Protein AF-A0A1B7K722-F1 (afdb_monomer_lite)

Organism: NCBI:txid1354264

Sequence (156 aa):
MSQQLEMPAEALCFDYHLAEPQGDWNVTAAQQRDVARLQHLSRRLRLQVVAITPDACALRAFMPQLAEADTVLLWRDDAQWLWASRERWGSCALHEVAMLGERLGITSPRLVCCTAEETPYPYFDPWSAITQKQPPLPVCGDAFAVAIGLAMGTVM

Structure (mmCIF, N/CA/C/O backbone):
data_AF-A0A1B7K722-F1
#
_entry.id   AF-A0A1B7K722-F1
#
loop_
_atom_site.group_PDB
_atom_site.id
_atom_site.type_symbol
_atom_site.label_atom_id
_atom_site.label_alt_id
_atom_site.label_comp_id
_atom_site.label_asym_id
_atom_site.label_entity_id
_atom_site.label_seq_id
_atom_site.pdbx_PDB_ins_code
_atom_site.Cartn_x
_atom_site.Cartn_y
_atom_site.Cartn_z
_atom_site.occupancy
_atom_site.B_iso_or_equiv
_atom_site.auth_seq_id
_atom_site.auth_comp_id
_atom_site.auth_asym_id
_atom_site.auth_atom_id
_atom_site.pdbx_PDB_model_num
ATOM 1 N N . MET A 1 1 ? -1.144 22.521 6.351 1.00 34.81 1 MET A N 1
ATOM 2 C CA . MET A 1 1 ? -2.578 22.827 6.156 1.00 34.81 1 MET A CA 1
ATOM 3 C C . MET A 1 1 ? -3.375 21.742 6.858 1.00 34.81 1 MET A C 1
ATOM 5 O O . MET A 1 1 ? -3.122 20.578 6.584 1.00 34.81 1 MET A O 1
ATOM 9 N N . SER A 1 2 ? -4.252 22.090 7.799 1.00 35.94 2 SER A N 1
ATOM 10 C CA . SER A 1 2 ? -5.119 21.123 8.481 1.00 35.94 2 SER A CA 1
ATOM 11 C C . SER A 1 2 ? -6.228 20.687 7.525 1.00 35.94 2 SER A C 1
ATOM 13 O O . SER A 1 2 ? -7.103 21.492 7.210 1.00 35.94 2 SER A O 1
ATOM 15 N N . GLN A 1 3 ? -6.202 19.440 7.050 1.00 52.50 3 GLN A N 1
ATOM 16 C CA . GLN A 1 3 ? -7.411 18.846 6.484 1.00 52.50 3 GLN A CA 1
ATOM 17 C C . GLN A 1 3 ? -8.401 18.685 7.637 1.00 52.50 3 GLN A C 1
ATOM 19 O O . GLN A 1 3 ? -8.170 17.897 8.553 1.00 52.50 3 GLN A O 1
ATOM 24 N N . GLN A 1 4 ? -9.462 19.491 7.640 1.00 56.91 4 GLN A N 1
ATOM 25 C CA . GLN A 1 4 ? -10.589 19.256 8.530 1.00 56.91 4 GLN A CA 1
ATOM 26 C C . GLN A 1 4 ? -11.249 17.963 8.069 1.00 56.91 4 GLN A C 1
ATOM 28 O O . GLN A 1 4 ? -11.857 17.910 7.004 1.00 56.91 4 GLN A O 1
ATOM 33 N N . LEU A 1 5 ? -11.073 16.906 8.855 1.00 67.81 5 LEU A N 1
ATOM 34 C CA . LEU A 1 5 ? -11.835 15.686 8.666 1.00 67.81 5 LEU A CA 1
ATOM 35 C C . LEU A 1 5 ? -13.305 16.044 8.913 1.00 67.81 5 LEU A C 1
ATOM 37 O O . LEU A 1 5 ? -13.633 16.626 9.946 1.00 67.81 5 LEU A O 1
ATOM 41 N N . GLU A 1 6 ? -14.186 15.718 7.967 1.00 77.94 6 GLU A N 1
ATOM 42 C CA . GLU A 1 6 ? -15.639 15.941 8.065 1.00 77.94 6 GLU A CA 1
ATOM 43 C C . GLU A 1 6 ? -16.297 14.964 9.063 1.00 77.94 6 GLU A C 1
ATOM 45 O O . GLU A 1 6 ? -17.327 14.348 8.794 1.00 77.94 6 GLU A O 1
ATOM 50 N N . MET A 1 7 ? -15.667 14.747 10.217 1.00 81.38 7 MET A N 1
ATOM 51 C CA . MET A 1 7 ? -16.139 13.844 11.255 1.00 81.38 7 MET A CA 1
ATOM 52 C C . MET A 1 7 ? -15.668 14.289 12.642 1.00 81.38 7 MET A 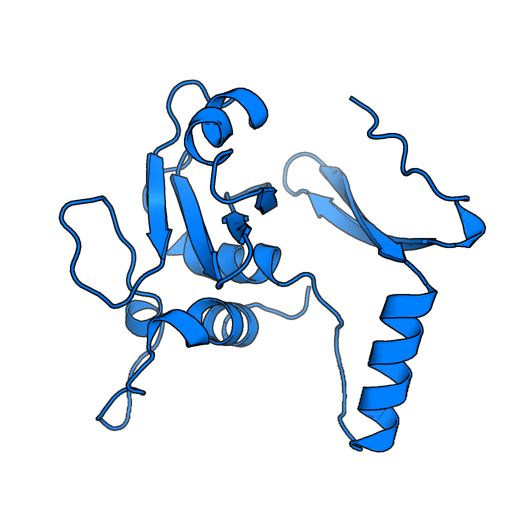C 1
ATOM 54 O O . MET A 1 7 ? -14.598 14.889 12.770 1.00 81.38 7 MET A O 1
ATOM 58 N N . PRO A 1 8 ? -16.454 13.985 13.689 1.00 85.69 8 PRO A N 1
ATOM 59 C CA . PRO A 1 8 ? -16.058 14.256 15.064 1.00 85.69 8 PRO A CA 1
ATOM 60 C C . PRO A 1 8 ? -14.801 13.461 15.439 1.00 85.69 8 PRO A C 1
ATOM 62 O O . PRO A 1 8 ? -14.622 12.322 14.998 1.00 85.69 8 PRO A O 1
ATOM 65 N N . ALA A 1 9 ? -13.939 14.047 16.274 1.00 85.88 9 ALA A N 1
ATOM 66 C CA . ALA A 1 9 ? -12.685 13.421 16.696 1.00 85.88 9 ALA A CA 1
ATOM 67 C C . ALA A 1 9 ? -12.919 12.089 17.429 1.00 85.88 9 ALA A C 1
ATOM 69 O O . ALA A 1 9 ? -12.113 11.171 17.327 1.00 85.88 9 ALA A O 1
ATOM 70 N N . GLU A 1 10 ? -14.060 11.950 18.106 1.00 89.50 10 GLU A N 1
ATOM 71 C CA . GLU A 1 10 ? -14.470 10.739 18.819 1.00 89.50 10 GLU A CA 1
ATOM 72 C C . GLU A 1 10 ? -14.790 9.567 17.874 1.00 89.50 10 GLU A C 1
ATOM 74 O O . GLU A 1 10 ? -14.794 8.415 18.302 1.00 89.50 10 GLU A O 1
ATOM 79 N N . ALA A 1 11 ? -15.050 9.839 16.589 1.00 92.81 11 ALA A N 1
ATOM 80 C CA . ALA A 1 11 ? -15.262 8.809 15.571 1.00 92.81 11 ALA A CA 1
ATOM 81 C C . ALA A 1 11 ? -13.951 8.304 14.942 1.00 92.81 11 ALA A C 1
ATOM 83 O O . ALA A 1 11 ? -13.986 7.408 14.091 1.00 92.81 11 ALA A O 1
ATOM 84 N N . LEU A 1 12 ? -12.807 8.861 15.348 1.00 93.06 12 LEU A N 1
ATOM 85 C CA . LEU A 1 12 ? -11.487 8.518 14.839 1.00 93.06 12 LEU A CA 1
ATOM 86 C C . LEU A 1 12 ? -10.697 7.690 15.852 1.00 93.06 12 LEU A C 1
ATOM 88 O O . LEU A 1 12 ? -10.782 7.878 17.063 1.00 93.06 12 LEU A O 1
ATOM 92 N N . CYS A 1 13 ? -9.876 6.787 15.334 1.00 93.69 13 CYS A N 1
ATOM 93 C CA . CYS A 1 13 ? -8.730 6.249 16.048 1.00 93.69 13 CYS A CA 1
ATOM 94 C C . CYS A 1 13 ? -7.450 6.812 15.431 1.00 93.69 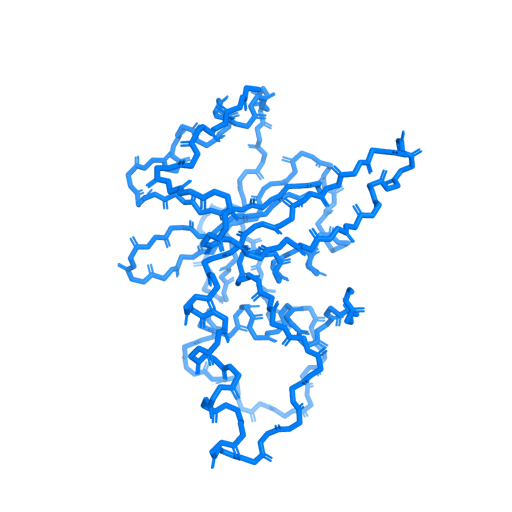13 CYS A C 1
ATOM 96 O O . CYS A 1 13 ? -7.379 7.005 14.214 1.00 93.69 13 CYS A O 1
ATOM 98 N N . PHE A 1 14 ? -6.454 7.047 16.279 1.00 92.69 14 PHE A N 1
ATOM 99 C CA . PHE A 1 14 ? -5.173 7.622 15.896 1.00 92.69 14 PHE A CA 1
ATOM 100 C C . PHE A 1 14 ? -4.052 6.648 16.225 1.00 92.69 14 PHE A C 1
ATOM 102 O O . PHE A 1 14 ? -4.068 6.012 17.279 1.00 92.69 14 PHE A O 1
ATOM 109 N N . ASP A 1 15 ? -3.091 6.572 15.321 1.00 92.81 15 ASP A N 1
ATOM 110 C CA . ASP A 1 15 ? -1.817 5.905 15.515 1.00 92.81 15 ASP A CA 1
ATOM 111 C C . ASP A 1 15 ? -0.684 6.892 15.220 1.00 92.81 15 ASP A C 1
ATOM 113 O O . ASP A 1 15 ? -0.837 7.798 14.391 1.00 92.81 15 ASP A O 1
ATOM 117 N N . TYR A 1 16 ? 0.432 6.746 15.927 1.00 91.19 16 TYR A N 1
ATOM 118 C CA . TYR A 1 16 ? 1.518 7.721 15.947 1.00 91.19 16 TYR A CA 1
ATOM 119 C C . TYR A 1 16 ? 2.843 7.024 15.681 1.00 91.19 16 TYR A C 1
ATOM 121 O O . TYR A 1 16 ? 3.205 6.085 16.384 1.00 91.19 16 TYR A O 1
ATOM 129 N N . HIS A 1 17 ? 3.607 7.543 14.724 1.00 85.81 17 HIS A N 1
ATOM 130 C CA . HIS A 1 17 ? 4.990 7.127 14.526 1.00 85.81 17 HIS A CA 1
ATOM 131 C C . HIS A 1 17 ? 5.912 8.336 14.446 1.00 85.81 17 HIS A C 1
ATOM 133 O O . HIS A 1 17 ? 5.535 9.404 13.958 1.00 85.81 17 HIS A O 1
ATOM 139 N N . LEU A 1 18 ? 7.129 8.158 14.948 1.00 84.56 18 LEU A N 1
ATOM 140 C CA . LEU A 1 18 ? 8.146 9.195 14.938 1.00 84.56 18 LEU A CA 1
ATOM 141 C C . LEU A 1 18 ? 8.764 9.296 13.536 1.00 84.56 18 LEU A C 1
ATOM 143 O O . LEU A 1 18 ? 9.207 8.296 12.967 1.00 84.56 18 LEU A O 1
ATOM 147 N N . ALA A 1 19 ? 8.777 10.504 12.980 1.00 80.12 19 ALA A N 1
ATOM 148 C CA . ALA A 1 19 ? 9.454 10.841 11.738 1.00 80.12 19 ALA A CA 1
ATOM 149 C C . ALA A 1 19 ? 10.920 11.181 12.043 1.00 80.12 19 ALA A C 1
ATOM 151 O O . ALA A 1 19 ? 11.290 12.323 12.332 1.00 80.12 19 ALA A O 1
ATOM 152 N N . GLU A 1 20 ? 11.766 10.158 12.018 1.00 75.12 20 GLU A N 1
ATOM 153 C CA . GLU A 1 20 ? 13.212 10.325 12.152 1.00 75.12 20 GLU A CA 1
ATOM 154 C C . GLU A 1 20 ? 13.828 10.808 10.827 1.00 75.12 20 GLU A C 1
ATOM 156 O O . GLU A 1 20 ? 13.412 10.348 9.762 1.00 75.12 20 GLU A O 1
ATOM 161 N N . PRO A 1 21 ? 14.838 11.703 10.845 1.00 68.50 21 PRO A N 1
ATOM 162 C CA . PRO A 1 21 ? 15.562 12.227 12.011 1.00 68.50 21 PRO A CA 1
ATOM 163 C C . PRO A 1 21 ? 15.025 13.567 12.550 1.00 68.50 21 PRO A C 1
ATOM 165 O O . PRO A 1 21 ? 15.644 14.178 13.417 1.00 68.50 21 PRO A O 1
ATOM 168 N N . GLN A 1 22 ? 13.939 14.095 11.978 1.00 74.12 22 GLN A N 1
ATOM 169 C CA . GLN A 1 22 ? 13.459 15.452 12.274 1.00 74.12 22 GLN A CA 1
ATOM 170 C C . GLN A 1 22 ? 12.769 15.554 13.644 1.00 74.12 22 GLN A C 1
ATOM 172 O O . GLN A 1 22 ? 12.668 16.650 14.190 1.00 74.12 22 GLN A O 1
ATOM 177 N N . GLY A 1 23 ? 12.356 14.421 14.223 1.00 78.06 23 GLY A N 1
ATOM 178 C CA . GLY A 1 23 ? 11.692 14.365 15.527 1.00 78.06 23 GLY A CA 1
ATOM 179 C C . GLY A 1 23 ? 10.222 14.792 15.478 1.00 78.06 23 GLY A C 1
ATOM 180 O O . GLY A 1 23 ? 9.618 15.030 16.524 1.00 78.06 23 GLY A O 1
ATOM 181 N N . ASP A 1 24 ? 9.650 14.886 14.276 1.00 85.69 24 ASP A N 1
ATOM 182 C CA . ASP A 1 24 ? 8.240 15.202 14.062 1.00 85.69 24 ASP A CA 1
ATOM 183 C C . ASP A 1 24 ? 7.358 13.962 14.264 1.00 85.69 24 ASP A C 1
ATOM 185 O O . ASP A 1 24 ? 7.804 12.823 14.130 1.00 85.69 24 ASP A O 1
ATOM 189 N N . TRP A 1 25 ? 6.076 14.164 14.575 1.00 85.81 25 TRP A N 1
ATOM 190 C CA . TRP A 1 25 ? 5.108 13.072 14.692 1.00 85.81 25 TRP A CA 1
ATOM 191 C C . TRP A 1 25 ? 4.274 12.947 13.426 1.00 85.81 25 TRP A C 1
ATOM 193 O O . TRP A 1 25 ? 3.535 13.863 13.061 1.00 85.81 25 TRP A O 1
ATOM 203 N N . ASN A 1 26 ? 4.319 11.768 12.815 1.00 87.62 26 ASN A N 1
ATOM 204 C CA . ASN A 1 26 ? 3.363 11.388 11.794 1.00 87.62 26 ASN A CA 1
ATOM 205 C C . ASN A 1 26 ? 2.155 10.728 12.456 1.00 87.62 26 ASN A C 1
ATOM 207 O O . ASN A 1 26 ? 2.288 9.796 13.253 1.00 87.62 26 ASN A O 1
ATOM 211 N N . VAL A 1 27 ? 0.969 11.207 12.091 1.00 90.50 27 VAL A N 1
ATOM 212 C CA . VAL A 1 27 ? -0.299 10.731 12.642 1.00 90.50 27 VAL A CA 1
ATOM 213 C C . VAL A 1 27 ? -1.095 10.050 11.542 1.00 90.50 27 VAL A C 1
ATOM 215 O O . VAL A 1 27 ? -1.413 10.669 10.527 1.00 90.50 27 VAL A O 1
ATOM 218 N N . THR A 1 28 ? -1.458 8.792 11.767 1.00 91.12 28 THR A N 1
ATOM 219 C CA . THR A 1 28 ? -2.428 8.077 10.938 1.00 91.12 28 THR A CA 1
ATOM 220 C C . THR A 1 28 ? -3.770 8.115 11.650 1.00 91.12 28 THR A C 1
ATOM 222 O O . THR A 1 28 ? -3.881 7.674 12.790 1.00 91.12 28 THR A O 1
ATOM 225 N N . ALA A 1 29 ? -4.800 8.634 10.985 1.00 92.19 29 ALA A N 1
ATOM 226 C CA . ALA A 1 29 ? -6.163 8.639 11.500 1.00 92.19 29 ALA A CA 1
ATOM 227 C C . ALA A 1 29 ? -7.049 7.734 10.640 1.00 92.19 29 ALA A C 1
ATOM 229 O O . ALA A 1 29 ? -6.982 7.776 9.412 1.00 92.19 29 ALA A O 1
ATOM 230 N N . ALA A 1 30 ? -7.899 6.936 11.279 1.00 93.31 30 ALA A N 1
ATOM 231 C CA . ALA A 1 30 ? -8.878 6.093 10.602 1.00 93.31 30 ALA A CA 1
ATOM 232 C C . ALA A 1 30 ? -10.226 6.150 11.321 1.00 93.31 30 ALA A C 1
ATOM 234 O O . ALA A 1 30 ? -10.297 6.430 12.518 1.00 93.31 30 ALA A O 1
ATOM 235 N N . GLN A 1 31 ? -11.311 5.861 10.602 1.00 93.56 31 GLN A N 1
ATOM 236 C CA . GLN A 1 31 ? -12.631 5.782 11.219 1.00 93.56 31 GLN A CA 1
ATOM 237 C C . GLN A 1 31 ? -12.689 4.569 12.147 1.00 93.56 31 GLN A C 1
ATOM 239 O O . GLN A 1 31 ? -12.436 3.435 11.729 1.00 93.56 31 GLN A O 1
ATOM 244 N N . GLN A 1 32 ? -13.106 4.787 13.394 1.00 94.62 32 GLN A N 1
ATOM 245 C CA . GLN A 1 32 ? -13.190 3.731 14.401 1.00 94.62 32 GLN A CA 1
ATOM 246 C C . GLN A 1 32 ? -14.074 2.566 13.928 1.00 94.62 32 GLN A C 1
ATOM 248 O O . GLN A 1 32 ? -13.754 1.403 14.169 1.00 94.62 32 GLN A O 1
ATOM 253 N N . ARG A 1 33 ? -15.162 2.863 13.201 1.00 95.31 33 ARG A N 1
ATOM 254 C CA . ARG A 1 33 ? -16.072 1.845 12.649 1.00 95.31 33 ARG A CA 1
ATOM 255 C C . ARG A 1 33 ? -15.402 0.922 11.627 1.00 95.31 33 ARG A C 1
ATOM 257 O O . ARG A 1 33 ? -15.694 -0.274 11.620 1.00 95.31 33 ARG A O 1
AT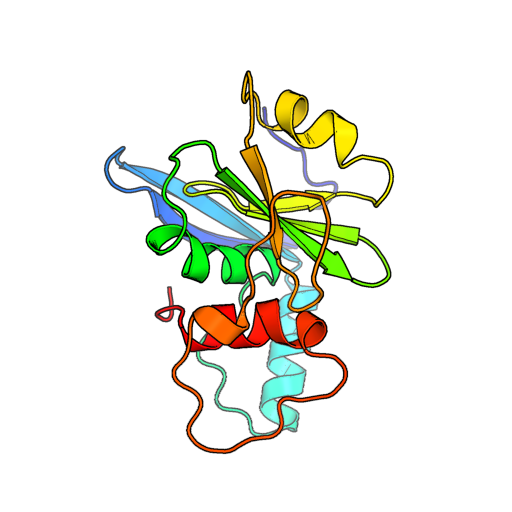OM 264 N N . ASP A 1 34 ? -14.498 1.448 10.804 1.00 94.69 34 ASP A N 1
ATOM 265 C CA . ASP A 1 34 ? -13.832 0.674 9.755 1.00 94.69 34 ASP A CA 1
ATOM 266 C C . ASP A 1 34 ? -12.770 -0.236 10.374 1.00 94.69 34 ASP A C 1
ATOM 268 O O . ASP A 1 34 ? -12.733 -1.438 10.095 1.00 94.69 34 ASP A O 1
ATOM 272 N N . VAL A 1 35 ? -11.998 0.291 11.329 1.00 95.69 35 VAL A N 1
ATOM 273 C CA . VAL A 1 35 ? -11.042 -0.503 12.112 1.00 95.69 35 VAL A CA 1
ATOM 274 C C . VAL A 1 35 ? -11.757 -1.588 12.920 1.00 95.69 35 VAL A C 1
ATOM 276 O O . VAL A 1 35 ? -11.360 -2.754 12.877 1.00 95.69 35 VAL A O 1
ATOM 279 N N . ALA A 1 36 ? -12.862 -1.259 13.597 1.00 96.06 36 ALA A N 1
ATOM 280 C CA . ALA A 1 36 ? -13.656 -2.231 14.348 1.00 96.06 36 ALA A CA 1
ATOM 281 C C . ALA A 1 36 ? -14.221 -3.341 13.445 1.00 96.06 36 ALA A C 1
ATOM 283 O O . ALA A 1 36 ? -14.227 -4.514 13.835 1.00 96.06 36 ALA A O 1
ATOM 284 N N . ARG A 1 37 ? -14.650 -3.003 12.220 1.00 97.50 37 ARG A N 1
ATOM 285 C CA . ARG A 1 37 ? -15.102 -3.981 11.220 1.00 97.50 37 ARG A CA 1
ATOM 286 C C . ARG A 1 37 ? -13.977 -4.935 10.822 1.00 97.50 37 ARG A C 1
ATOM 288 O O . ARG A 1 37 ? -14.201 -6.146 10.821 1.00 97.50 37 ARG A O 1
ATOM 295 N N . LEU A 1 38 ? -12.779 -4.422 10.534 1.00 97.00 38 LEU A N 1
ATOM 296 C CA . LEU A 1 38 ? -11.610 -5.246 10.201 1.00 97.00 38 LEU A CA 1
ATOM 297 C C . LEU A 1 38 ? -11.209 -6.161 11.368 1.00 97.00 38 LEU A C 1
ATOM 299 O O . LEU A 1 38 ? -11.008 -7.358 11.169 1.00 97.00 38 LEU A O 1
ATOM 303 N N . GLN A 1 39 ? -11.198 -5.645 12.600 1.00 96.25 39 GLN A N 1
ATOM 304 C CA . GLN A 1 39 ? -10.945 -6.442 13.807 1.00 96.25 39 GLN A CA 1
ATOM 305 C C . GLN A 1 39 ? -12.023 -7.506 14.064 1.00 96.25 39 GLN A C 1
ATOM 307 O O . GLN A 1 39 ? -11.750 -8.583 14.592 1.00 96.25 39 GLN A O 1
ATOM 312 N N . HIS A 1 40 ? -13.287 -7.221 13.752 1.00 97.19 40 HIS A N 1
ATOM 313 C CA . HIS A 1 40 ? -14.351 -8.214 13.865 1.00 97.19 40 HIS A CA 1
ATOM 314 C C . HIS A 1 40 ? -14.169 -9.338 12.836 1.00 97.19 40 HIS A C 1
ATOM 316 O O . HIS A 1 40 ? -14.269 -10.518 13.185 1.00 97.19 40 HIS A O 1
ATOM 322 N N . LEU A 1 41 ? -13.855 -8.982 11.587 1.00 97.88 41 LEU A N 1
ATOM 323 C CA . LEU A 1 41 ? -13.573 -9.944 10.522 1.00 97.88 41 LEU A CA 1
ATOM 324 C C . LEU A 1 41 ? -12.359 -10.815 10.852 1.00 97.88 41 LEU A C 1
ATOM 326 O O . LEU A 1 41 ? -12.448 -12.033 10.707 1.00 97.88 41 LEU A O 1
ATOM 330 N N . SER A 1 42 ? -11.272 -10.237 11.366 1.00 96.88 42 SER A N 1
ATOM 331 C CA . SER A 1 42 ? -10.074 -11.002 11.724 1.00 96.88 42 SER A CA 1
ATOM 332 C C . SER A 1 42 ? -10.353 -12.066 12.784 1.00 96.88 42 SER A C 1
ATOM 334 O O . SER A 1 42 ? -9.970 -13.222 12.604 1.00 96.88 42 SER A O 1
ATOM 336 N N . ARG A 1 43 ? -11.118 -11.729 13.834 1.00 96.94 43 ARG A N 1
ATOM 337 C CA . ARG A 1 43 ? -11.549 -12.696 14.859 1.00 96.94 43 ARG A CA 1
ATOM 338 C C . ARG A 1 43 ? -12.413 -13.808 14.265 1.00 96.94 43 ARG A C 1
ATOM 340 O O . ARG A 1 43 ? -12.199 -14.977 14.576 1.00 96.94 43 ARG A O 1
ATOM 347 N N . ARG A 1 44 ? -13.366 -13.465 13.389 1.00 98.06 44 ARG A N 1
ATOM 348 C CA . ARG A 1 44 ? -14.233 -14.453 12.720 1.00 98.06 44 ARG A CA 1
ATOM 349 C C . ARG A 1 44 ? -13.452 -15.411 11.826 1.00 98.06 44 ARG A C 1
ATOM 351 O O . ARG A 1 44 ? -13.771 -16.596 11.793 1.00 98.06 44 ARG A O 1
ATOM 358 N N . LEU A 1 45 ? -12.438 -14.899 11.136 1.00 98.00 45 LEU A N 1
ATOM 359 C CA . LEU A 1 45 ? -11.543 -15.673 10.277 1.00 98.00 45 LEU A CA 1
ATOM 360 C C . LEU A 1 45 ? -10.412 -16.365 11.057 1.00 98.00 45 LEU A C 1
ATOM 362 O O . LEU A 1 45 ? -9.608 -17.066 10.453 1.00 98.00 45 LEU A O 1
ATOM 366 N N . ARG A 1 46 ? -10.364 -16.204 12.390 1.00 97.38 46 ARG A N 1
ATOM 367 C CA . ARG A 1 46 ? -9.320 -16.744 13.280 1.00 97.38 46 ARG A CA 1
ATOM 368 C C . ARG A 1 46 ? -7.905 -16.328 12.859 1.00 97.38 46 ARG A C 1
ATOM 370 O O . ARG A 1 46 ? -6.957 -17.093 13.012 1.00 97.38 46 ARG A O 1
ATOM 377 N N . LEU A 1 47 ? -7.773 -15.112 12.334 1.00 96.31 47 LEU A N 1
ATOM 378 C CA . LEU A 1 47 ? -6.495 -14.526 11.953 1.00 96.31 47 LEU A CA 1
ATOM 379 C C . LEU A 1 47 ? -5.837 -13.871 13.167 1.00 96.31 47 LEU A C 1
ATOM 381 O O . LEU A 1 47 ? -6.477 -13.111 13.897 1.00 96.31 47 LEU A O 1
ATOM 385 N N . GLN A 1 48 ? -4.540 -14.112 13.340 1.00 93.81 48 GLN A N 1
ATOM 386 C CA . GLN A 1 48 ? -3.714 -13.343 14.262 1.00 93.81 48 GLN A CA 1
ATOM 387 C C . GLN A 1 48 ? -3.242 -12.070 13.554 1.00 93.81 48 GLN A C 1
ATOM 389 O O . GLN A 1 48 ? -2.213 -12.056 12.886 1.00 93.81 48 GLN A O 1
ATOM 394 N N . VAL A 1 49 ? -4.032 -11.004 13.666 1.00 91.62 49 VAL A N 1
ATOM 395 C CA . VAL A 1 49 ? -3.680 -9.699 13.095 1.00 91.62 49 VAL A CA 1
ATOM 396 C C . VAL A 1 49 ? -2.742 -8.969 14.046 1.00 91.62 49 VAL A C 1
ATOM 398 O O . VAL A 1 49 ? -3.111 -8.703 15.188 1.00 91.62 49 VAL A O 1
ATOM 401 N N . VAL A 1 50 ? -1.541 -8.656 13.560 1.00 90.50 50 VAL A N 1
ATOM 402 C CA . VAL A 1 50 ? -0.516 -7.904 14.304 1.00 90.50 50 VAL A CA 1
ATOM 403 C C . VAL A 1 50 ? -0.599 -6.397 14.063 1.00 90.50 50 VAL A C 1
ATOM 405 O O . VAL A 1 50 ? -0.224 -5.633 14.941 1.00 90.50 50 VAL A O 1
ATOM 408 N N . ALA A 1 51 ? -1.135 -5.976 12.913 1.00 90.94 51 ALA A N 1
ATOM 409 C CA . ALA A 1 51 ? -1.330 -4.576 12.552 1.00 90.94 51 ALA A CA 1
ATOM 410 C C . ALA A 1 51 ? -2.471 -4.417 11.534 1.00 90.94 51 ALA A C 1
ATOM 412 O O . ALA A 1 51 ? -2.784 -5.342 10.781 1.00 90.94 51 ALA A O 1
ATOM 413 N N . ILE A 1 52 ? -3.087 -3.234 11.516 1.00 92.69 52 ILE A N 1
ATOM 414 C CA . ILE A 1 52 ? -3.987 -2.777 10.451 1.00 92.69 52 ILE A CA 1
ATOM 415 C C . ILE A 1 52 ? -3.343 -1.528 9.868 1.00 92.69 52 ILE A C 1
ATOM 417 O O . ILE A 1 52 ? -3.167 -0.539 10.572 1.00 92.69 52 ILE A O 1
ATOM 421 N N . THR A 1 53 ? -3.000 -1.586 8.589 1.00 90.94 53 THR A N 1
ATOM 422 C CA . THR A 1 53 ? -2.115 -0.612 7.958 1.00 90.94 53 THR A CA 1
ATOM 423 C C . THR A 1 53 ? -2.764 -0.091 6.673 1.00 90.94 53 THR A C 1
ATOM 425 O O . THR A 1 53 ? -3.305 -0.905 5.919 1.00 90.94 53 THR A O 1
ATOM 428 N N . PRO A 1 54 ? -2.745 1.230 6.407 1.00 93.00 54 PRO A N 1
ATOM 429 C CA . PRO A 1 54 ? -3.177 1.781 5.125 1.00 93.00 54 PRO A CA 1
ATOM 430 C C . PRO A 1 54 ? -2.388 1.166 3.966 1.00 93.00 54 PRO A C 1
ATOM 432 O O . PRO A 1 54 ? -1.165 1.064 4.014 1.00 93.00 54 PRO A O 1
ATOM 435 N N . ASP A 1 55 ? -3.083 0.774 2.909 1.00 92.94 55 ASP A N 1
ATOM 436 C CA . ASP A 1 55 ? -2.508 0.112 1.736 1.00 92.94 55 ASP A CA 1
ATOM 437 C C . ASP A 1 55 ? -1.384 0.920 1.065 1.00 92.94 55 ASP A C 1
ATOM 439 O O . ASP A 1 55 ? -0.314 0.379 0.787 1.00 92.94 55 ASP A O 1
ATOM 443 N N . ALA A 1 56 ? -1.576 2.225 0.870 1.00 95.06 56 ALA A N 1
ATOM 444 C CA . ALA A 1 56 ? -0.601 3.092 0.214 1.00 95.06 56 ALA A CA 1
ATOM 445 C C . ALA A 1 56 ? 0.753 3.127 0.936 1.00 95.06 56 ALA A C 1
ATOM 447 O O . ALA A 1 56 ? 1.794 3.249 0.288 1.00 95.06 56 ALA A O 1
ATOM 448 N N . CYS A 1 57 ? 0.779 2.989 2.266 1.00 93.12 57 CYS A N 1
ATOM 449 C CA . CYS A 1 57 ? 2.044 3.040 2.989 1.00 93.12 57 CYS A CA 1
ATOM 450 C C . CYS A 1 57 ? 2.891 1.776 2.777 1.00 93.12 57 CYS A C 1
ATOM 452 O O . CYS A 1 57 ? 4.109 1.845 2.937 1.00 93.12 57 CYS A O 1
ATOM 454 N N . ALA A 1 58 ? 2.294 0.655 2.348 1.00 94.75 58 ALA A N 1
ATOM 455 C CA . ALA A 1 58 ? 3.027 -0.563 2.000 1.00 94.75 58 ALA A CA 1
ATOM 456 C C . ALA A 1 58 ? 4.020 -0.332 0.851 1.00 94.75 58 ALA A C 1
ATOM 458 O O . ALA A 1 58 ? 5.099 -0.923 0.830 1.00 94.75 58 ALA A O 1
ATOM 459 N N . LEU A 1 59 ? 3.702 0.588 -0.068 1.00 95.81 59 LEU A N 1
ATOM 460 C CA . LEU A 1 59 ? 4.586 0.963 -1.174 1.00 95.81 59 LEU A CA 1
ATOM 461 C C . LEU A 1 59 ? 5.916 1.565 -0.690 1.00 95.81 59 LEU A C 1
ATOM 463 O O . LEU A 1 59 ? 6.913 1.515 -1.411 1.00 95.81 59 LEU A O 1
ATOM 467 N N . ARG A 1 60 ? 5.974 2.098 0.542 1.00 93.62 60 ARG A N 1
ATOM 468 C CA . ARG A 1 60 ? 7.216 2.640 1.117 1.00 93.62 60 ARG A CA 1
ATOM 469 C C . ARG A 1 60 ? 8.292 1.575 1.314 1.00 93.62 60 ARG A C 1
ATOM 471 O O . ARG A 1 60 ? 9.471 1.918 1.289 1.00 93.62 60 ARG A O 1
ATOM 478 N N . ALA A 1 61 ? 7.917 0.300 1.439 1.00 94.31 61 ALA A N 1
ATOM 479 C CA . ALA A 1 61 ? 8.869 -0.805 1.561 1.00 94.31 61 ALA A CA 1
ATOM 480 C C . ALA A 1 61 ? 9.802 -0.935 0.340 1.00 94.31 61 ALA A C 1
ATOM 482 O O . ALA A 1 61 ? 10.903 -1.469 0.462 1.00 94.31 61 ALA A O 1
ATOM 483 N N . PHE A 1 62 ? 9.403 -0.397 -0.819 1.00 94.81 62 PHE A N 1
ATOM 484 C CA . PHE A 1 62 ? 10.214 -0.385 -2.039 1.00 94.81 62 PHE A CA 1
ATOM 485 C C . PHE A 1 62 ? 11.175 0.811 -2.131 1.00 94.81 62 PHE A C 1
ATOM 487 O O . PHE A 1 62 ? 12.127 0.776 -2.907 1.00 94.81 62 PHE A O 1
ATOM 494 N N . MET A 1 63 ? 10.987 1.860 -1.320 1.00 92.88 63 MET A N 1
ATOM 495 C CA . MET A 1 63 ? 11.793 3.092 -1.376 1.00 92.88 63 MET A CA 1
ATOM 496 C C . MET A 1 63 ? 13.308 2.876 -1.240 1.00 92.88 63 MET A C 1
ATOM 498 O O . MET A 1 63 ? 14.054 3.577 -1.923 1.00 92.88 63 MET A O 1
ATOM 502 N N . PRO A 1 64 ? 13.814 1.928 -0.423 1.00 91.44 64 PRO A N 1
ATOM 503 C CA . PRO A 1 64 ? 15.250 1.648 -0.362 1.00 91.44 64 PRO A CA 1
ATOM 504 C C . PRO A 1 64 ? 15.856 1.168 -1.689 1.00 91.44 64 PRO A C 1
ATOM 506 O O . PRO A 1 64 ? 17.058 1.315 -1.886 1.00 91.44 64 PRO A O 1
ATOM 509 N N . GLN A 1 65 ? 15.044 0.610 -2.592 1.00 92.19 65 GLN A N 1
ATOM 510 C CA . GLN A 1 65 ? 15.475 0.120 -3.907 1.00 92.19 65 GLN A CA 1
ATOM 511 C C . GLN A 1 65 ? 15.387 1.204 -4.995 1.00 92.19 65 GLN A C 1
ATOM 513 O O . GLN A 1 65 ? 15.911 1.030 -6.093 1.00 92.19 65 GLN A O 1
ATOM 518 N N . LEU A 1 66 ? 14.757 2.342 -4.687 1.00 91.50 66 LEU A N 1
ATOM 519 C CA . LEU A 1 66 ? 14.614 3.483 -5.586 1.00 91.50 66 LEU A CA 1
ATOM 520 C C . LEU A 1 66 ? 15.736 4.495 -5.314 1.00 91.50 66 LEU A C 1
ATOM 522 O O . LEU A 1 66 ? 15.875 5.023 -4.209 1.00 91.50 66 LEU A O 1
ATOM 526 N N . ALA A 1 67 ? 16.556 4.755 -6.334 1.00 80.56 67 ALA A N 1
ATOM 527 C CA . ALA A 1 67 ? 17.809 5.500 -6.189 1.00 80.56 67 ALA A CA 1
ATOM 528 C C . ALA A 1 67 ? 17.625 6.995 -5.869 1.00 80.56 67 ALA A C 1
ATOM 530 O O . ALA A 1 67 ? 18.450 7.577 -5.169 1.00 80.56 67 ALA A O 1
ATOM 531 N N . GLU A 1 68 ? 16.564 7.630 -6.369 1.00 84.44 68 GLU A N 1
ATOM 532 C CA . GLU A 1 68 ? 16.392 9.082 -6.262 1.00 84.44 68 GLU A CA 1
ATOM 533 C C . GLU A 1 68 ? 15.526 9.479 -5.063 1.00 84.44 68 GLU A C 1
ATOM 535 O O . GLU A 1 68 ? 14.481 8.877 -4.804 1.00 84.44 68 GLU A O 1
ATOM 540 N N . ALA A 1 69 ? 15.952 10.520 -4.342 1.00 78.94 69 ALA A N 1
ATOM 541 C CA . ALA A 1 69 ? 15.270 11.015 -3.146 1.00 78.94 69 ALA A CA 1
ATOM 542 C C . ALA A 1 69 ? 13.850 11.536 -3.436 1.00 78.94 69 ALA A C 1
ATOM 544 O O . ALA A 1 69 ? 12.946 11.292 -2.639 1.00 78.94 69 ALA A O 1
ATOM 545 N N . ASP A 1 70 ? 13.646 12.152 -4.605 1.00 86.00 70 ASP A N 1
ATOM 546 C CA . ASP A 1 70 ? 12.375 12.761 -5.028 1.00 86.00 70 ASP A CA 1
ATOM 547 C C . ASP A 1 70 ? 11.464 11.793 -5.807 1.00 86.00 70 ASP A C 1
ATOM 549 O O . ASP A 1 70 ? 10.539 12.208 -6.515 1.00 86.00 70 ASP A O 1
ATOM 553 N N . THR A 1 71 ? 11.724 10.486 -5.695 1.00 92.31 71 THR A N 1
ATOM 554 C CA . THR A 1 71 ? 10.883 9.462 -6.320 1.00 92.31 71 THR A CA 1
ATOM 555 C C . THR A 1 71 ? 9.526 9.385 -5.627 1.00 92.31 71 THR A C 1
ATOM 557 O O . THR A 1 71 ? 9.437 9.297 -4.399 1.00 92.31 71 THR A O 1
ATOM 560 N N . VAL A 1 72 ? 8.467 9.344 -6.433 1.00 94.56 72 VAL A N 1
ATOM 561 C CA . VAL A 1 72 ? 7.116 8.992 -5.995 1.00 94.56 72 VAL A CA 1
ATOM 562 C C . VAL A 1 72 ? 6.705 7.728 -6.735 1.00 94.56 72 VAL A C 1
ATOM 564 O O . VAL A 1 72 ? 6.553 7.732 -7.958 1.00 94.56 72 VAL A O 1
ATOM 567 N N . LEU A 1 73 ? 6.547 6.640 -5.987 1.00 96.19 73 LEU A N 1
ATOM 568 C CA . LEU A 1 73 ? 6.077 5.367 -6.511 1.00 96.19 73 LEU A CA 1
ATOM 569 C C . LEU A 1 73 ? 4.550 5.391 -6.590 1.00 96.19 73 LEU A C 1
ATOM 571 O O . LEU A 1 73 ? 3.887 5.751 -5.618 1.00 96.19 73 LEU A O 1
ATOM 575 N N . LEU A 1 74 ? 4.013 5.003 -7.740 1.00 96.12 74 LEU A N 1
ATOM 576 C CA . LEU A 1 74 ? 2.593 5.011 -8.064 1.00 96.12 74 LEU A CA 1
ATOM 577 C C . LEU A 1 74 ? 2.114 3.588 -8.301 1.00 96.12 74 LEU A C 1
ATOM 579 O O . LEU A 1 74 ? 2.684 2.879 -9.119 1.00 96.12 74 LEU A O 1
ATOM 583 N N . TRP A 1 75 ? 1.036 3.181 -7.655 1.00 96.38 75 TRP A N 1
ATOM 584 C CA . TRP A 1 75 ? 0.345 1.935 -7.961 1.00 96.38 75 TRP A CA 1
ATOM 585 C C . TRP A 1 75 ? -1.135 2.229 -8.163 1.00 96.38 75 TRP A C 1
ATOM 587 O O . TRP A 1 75 ? -1.681 3.113 -7.508 1.00 96.38 75 TRP A O 1
ATOM 597 N N . ARG A 1 76 ? -1.789 1.520 -9.076 1.00 93.50 76 ARG A N 1
ATOM 598 C CA . ARG A 1 76 ? -3.186 1.775 -9.422 1.00 93.50 76 ARG A CA 1
ATOM 599 C C . ARG A 1 76 ? -4.020 0.523 -9.224 1.00 93.50 76 ARG A C 1
ATOM 601 O O . ARG A 1 76 ? -3.683 -0.520 -9.777 1.00 93.50 76 ARG A O 1
ATOM 608 N N . ASP A 1 77 ? -5.147 0.682 -8.542 1.00 88.81 77 ASP A N 1
ATOM 609 C CA . ASP A 1 77 ? -6.270 -0.248 -8.630 1.00 88.81 77 ASP A CA 1
ATOM 610 C C . ASP A 1 77 ? -7.355 0.288 -9.583 1.00 88.81 77 ASP A C 1
ATOM 612 O O . ASP A 1 77 ? -7.226 1.348 -10.197 1.00 88.81 77 ASP A O 1
ATOM 616 N N . ASP A 1 78 ? -8.465 -0.431 -9.713 1.00 88.31 78 ASP A N 1
ATOM 617 C CA . ASP A 1 78 ? -9.554 -0.029 -10.610 1.00 88.31 78 ASP A CA 1
ATOM 618 C C . ASP A 1 78 ? -10.210 1.322 -10.245 1.00 88.31 78 ASP A C 1
ATOM 620 O O . ASP A 1 78 ? -10.923 1.900 -11.068 1.00 88.31 78 ASP A O 1
ATOM 624 N N . ALA A 1 79 ? -9.991 1.845 -9.033 1.00 90.38 79 ALA A N 1
ATOM 625 C CA . ALA A 1 79 ? -10.667 3.025 -8.502 1.00 90.38 79 ALA A CA 1
ATOM 626 C C . ALA A 1 79 ? -9.758 4.259 -8.362 1.00 90.38 79 ALA A C 1
ATOM 628 O O . ALA A 1 79 ? -10.221 5.389 -8.553 1.00 90.38 79 ALA A O 1
ATOM 629 N N . GLN A 1 80 ? -8.488 4.080 -8.004 1.00 94.12 80 GLN A N 1
ATOM 630 C CA . GLN A 1 80 ? -7.602 5.162 -7.579 1.00 94.12 80 GLN A CA 1
ATOM 631 C C . GLN A 1 80 ? -6.120 4.837 -7.794 1.00 94.12 80 GLN A C 1
ATOM 633 O O . GLN A 1 80 ? -5.707 3.693 -7.978 1.00 94.12 80 GLN A O 1
ATOM 638 N N . TRP A 1 81 ? -5.301 5.883 -7.721 1.00 95.88 81 TRP A N 1
ATOM 639 C CA . TRP A 1 81 ? -3.863 5.743 -7.541 1.00 95.88 81 TRP A CA 1
ATOM 640 C C . TRP A 1 81 ? -3.537 5.749 -6.056 1.00 95.88 81 TRP A C 1
ATOM 642 O O . TRP A 1 81 ? -3.864 6.709 -5.359 1.00 95.88 81 TRP A O 1
ATOM 652 N N . LEU A 1 82 ? -2.830 4.725 -5.600 1.00 96.94 82 LEU A N 1
ATOM 653 C CA . LEU A 1 82 ? -2.023 4.784 -4.392 1.00 96.94 82 LEU A CA 1
ATOM 654 C C . LEU A 1 82 ? -0.652 5.348 -4.752 1.00 96.94 82 LEU A C 1
ATOM 656 O O . LEU A 1 82 ? -0.091 5.053 -5.810 1.00 96.94 82 LEU A O 1
ATOM 660 N N . TRP A 1 83 ? -0.093 6.154 -3.865 1.00 96.12 83 TRP A N 1
ATOM 661 C CA . TRP A 1 83 ? 1.234 6.711 -4.058 1.00 96.12 83 TRP A CA 1
ATOM 662 C C . TRP A 1 83 ? 2.013 6.734 -2.751 1.00 96.12 83 TRP A C 1
ATOM 664 O O . TRP A 1 83 ? 1.449 6.876 -1.664 1.00 96.12 83 TRP A O 1
ATOM 674 N N . ALA A 1 84 ? 3.332 6.625 -2.867 1.00 95.00 84 ALA A N 1
ATOM 675 C CA . ALA A 1 84 ? 4.249 6.778 -1.752 1.00 95.00 84 ALA A CA 1
ATOM 676 C C . ALA A 1 84 ? 5.541 7.470 -2.187 1.00 95.00 84 ALA A C 1
ATOM 678 O O . ALA A 1 84 ? 6.045 7.254 -3.284 1.00 95.00 84 ALA A O 1
ATOM 679 N N . SER A 1 85 ? 6.092 8.274 -1.292 1.00 92.19 85 SER A N 1
ATOM 680 C CA . SER A 1 85 ? 7.470 8.752 -1.306 1.00 92.19 85 SER A CA 1
ATOM 681 C C . SER A 1 85 ? 8.183 8.254 -0.044 1.00 92.19 85 SER A C 1
ATOM 683 O O . SER A 1 85 ? 7.623 7.485 0.742 1.00 92.19 85 SER A O 1
ATOM 685 N N . ARG A 1 86 ? 9.422 8.698 0.187 1.00 87.50 86 ARG A N 1
ATOM 686 C CA . ARG A 1 86 ? 10.175 8.341 1.401 1.00 87.50 86 ARG A CA 1
ATOM 687 C C . ARG A 1 86 ? 9.441 8.738 2.682 1.00 87.50 86 ARG A C 1
ATOM 689 O O . ARG A 1 86 ? 9.352 7.924 3.597 1.00 87.50 86 ARG A O 1
ATOM 696 N N . GLU A 1 87 ? 8.831 9.921 2.697 1.00 85.12 87 GLU A N 1
ATOM 697 C CA . GLU A 1 87 ? 8.239 10.509 3.908 1.00 85.12 87 GLU A CA 1
ATOM 698 C C . GLU A 1 87 ? 6.712 10.467 3.947 1.00 85.12 87 GLU A C 1
ATOM 700 O O . GLU A 1 87 ? 6.111 10.554 5.013 1.00 85.12 87 GLU A O 1
ATOM 705 N N . ARG A 1 88 ? 6.053 10.366 2.789 1.00 89.19 88 ARG A N 1
ATOM 706 C CA . ARG A 1 88 ? 4.597 10.517 2.687 1.00 89.19 88 ARG A CA 1
ATOM 707 C C . ARG A 1 88 ? 3.989 9.422 1.836 1.00 89.19 88 ARG A C 1
ATOM 709 O O . ARG A 1 88 ? 4.656 8.809 1.012 1.00 89.19 88 ARG A O 1
ATOM 716 N N . TRP A 1 89 ? 2.703 9.203 2.019 1.00 94.06 89 TRP A N 1
ATOM 717 C CA . TRP A 1 89 ? 1.908 8.286 1.219 1.00 94.06 89 TRP A CA 1
ATOM 718 C C . TRP A 1 89 ? 0.466 8.779 1.192 1.00 94.06 89 TRP A C 1
ATOM 720 O O . TRP A 1 89 ? 0.069 9.624 1.998 1.00 94.06 89 TRP A O 1
ATOM 730 N N . GLY A 1 90 ? -0.317 8.258 0.260 1.00 94.38 90 GLY A N 1
ATOM 731 C CA . GLY A 1 90 ? -1.732 8.568 0.172 1.00 94.38 90 GLY A CA 1
ATOM 732 C C . GLY A 1 90 ? -2.362 7.973 -1.070 1.00 94.38 90 GLY A C 1
ATOM 733 O O . GLY A 1 90 ? -1.789 7.108 -1.731 1.00 94.38 90 GLY A O 1
ATOM 734 N N . SER A 1 91 ? -3.542 8.480 -1.400 1.00 94.44 91 SER A N 1
ATOM 735 C CA . SER A 1 91 ? -4.216 8.159 -2.646 1.00 94.44 91 SER A CA 1
ATOM 736 C C . SER A 1 91 ? -4.713 9.413 -3.358 1.00 94.44 91 SER A C 1
ATOM 738 O O . SER A 1 91 ? -4.743 10.513 -2.793 1.00 94.44 91 SER A O 1
ATOM 740 N N . CYS A 1 92 ? -5.032 9.268 -4.640 1.00 93.38 92 CYS A N 1
ATOM 741 C CA . CYS A 1 92 ? -5.712 10.286 -5.431 1.00 93.38 92 CYS A CA 1
ATOM 742 C C . CYS A 1 92 ? -6.549 9.636 -6.536 1.00 93.38 92 CYS A C 1
ATOM 744 O O . CYS A 1 92 ? -6.302 8.493 -6.931 1.00 93.38 92 CYS A O 1
ATOM 746 N N . ALA A 1 93 ? -7.547 10.361 -7.040 1.00 92.44 93 ALA A N 1
ATOM 747 C CA . ALA A 1 93 ? -8.371 9.853 -8.130 1.00 92.44 93 ALA A CA 1
ATOM 748 C C . ALA A 1 93 ? -7.553 9.711 -9.426 1.00 92.44 93 ALA A C 1
ATOM 750 O O . ALA A 1 93 ? -6.548 10.394 -9.629 1.00 92.44 93 ALA A O 1
ATOM 751 N N . LEU A 1 94 ? -8.015 8.858 -10.347 1.00 89.50 94 LEU A N 1
ATOM 752 C CA . LEU A 1 94 ? -7.295 8.548 -11.592 1.00 89.50 94 LEU A CA 1
ATOM 753 C C . LEU A 1 94 ? -6.893 9.784 -12.412 1.00 89.50 94 LEU A C 1
ATOM 755 O O . LEU A 1 94 ? -5.820 9.801 -13.010 1.00 89.50 94 LEU A O 1
ATOM 759 N N . HIS A 1 95 ? -7.736 10.817 -12.418 1.00 88.69 95 HIS A N 1
ATOM 760 C CA . HIS A 1 95 ? -7.517 12.052 -13.171 1.00 88.69 95 HIS A CA 1
ATOM 761 C C . HIS A 1 95 ? -6.630 13.079 -12.443 1.00 88.69 95 HIS A C 1
ATOM 763 O O . HIS A 1 95 ? -6.204 14.053 -13.055 1.00 88.69 95 HIS A O 1
ATOM 769 N N . GLU A 1 96 ? -6.338 12.880 -11.155 1.00 88.38 96 GLU A N 1
ATOM 770 C CA . GLU A 1 96 ? -5.587 13.837 -10.330 1.00 88.38 96 GLU A CA 1
ATOM 771 C C . GLU A 1 96 ? -4.075 13.579 -10.322 1.00 88.38 96 GLU A C 1
ATOM 773 O O . GLU A 1 96 ? -3.310 14.427 -9.862 1.00 88.38 96 GLU A O 1
ATOM 778 N N . VAL A 1 97 ? -3.623 12.429 -10.838 1.00 86.69 97 VAL A N 1
ATOM 779 C CA . VAL A 1 97 ? -2.213 12.005 -10.763 1.00 86.69 97 VAL A CA 1
ATOM 780 C C . VAL A 1 97 ? -1.255 12.998 -11.431 1.00 86.69 97 VAL A C 1
ATOM 782 O O . VAL A 1 97 ? -0.142 13.203 -10.954 1.00 86.69 97 VAL A O 1
ATOM 785 N N . ALA A 1 98 ? -1.709 13.691 -12.480 1.00 85.94 98 ALA A N 1
ATOM 786 C CA . ALA A 1 98 ? -0.922 14.709 -13.176 1.00 85.94 98 ALA A CA 1
ATOM 787 C C . ALA A 1 98 ? -0.563 15.910 -12.278 1.00 85.94 98 ALA A C 1
ATOM 789 O O . ALA A 1 98 ? 0.478 16.532 -12.471 1.00 85.94 98 ALA A O 1
ATOM 790 N N . MET A 1 99 ? -1.394 16.211 -11.274 1.00 86.88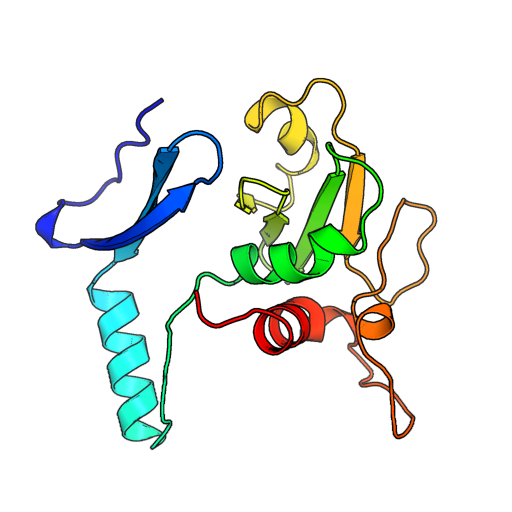 99 MET A N 1
ATOM 791 C CA . MET A 1 99 ? -1.185 17.304 -10.317 1.00 86.88 99 MET A CA 1
ATOM 792 C C . MET A 1 99 ? -0.506 16.843 -9.020 1.00 86.88 99 MET A C 1
ATOM 794 O O . MET A 1 99 ? -0.345 17.632 -8.086 1.00 86.88 99 MET A O 1
ATOM 798 N N . LEU A 1 100 ? -0.113 15.568 -8.921 1.00 86.50 100 LEU A N 1
ATOM 799 C CA . LEU A 1 100 ? 0.419 15.010 -7.680 1.00 86.50 100 LEU A CA 1
ATOM 800 C C . LEU A 1 100 ? 1.688 15.740 -7.218 1.00 86.50 100 LEU A C 1
ATOM 802 O O . LEU A 1 100 ? 1.814 16.043 -6.037 1.00 86.50 100 LEU A O 1
ATOM 806 N N . GLY A 1 101 ? 2.590 16.092 -8.138 1.00 83.81 101 GLY A N 1
ATOM 807 C CA . GLY A 1 101 ? 3.802 16.854 -7.813 1.00 83.81 101 GLY A CA 1
ATOM 808 C C . GLY A 1 101 ? 3.523 18.179 -7.118 1.00 83.81 101 GLY A C 1
ATOM 809 O O . GLY A 1 101 ? 4.062 18.446 -6.044 1.00 83.81 101 GLY A O 1
ATOM 810 N N . GLU A 1 102 ? 2.612 18.963 -7.696 1.00 85.75 102 GLU A N 1
ATOM 811 C CA . GLU A 1 102 ? 2.178 20.249 -7.152 1.00 85.75 102 GLU A CA 1
ATOM 812 C C . GLU A 1 102 ? 1.528 20.079 -5.773 1.00 85.75 102 GLU A C 1
ATOM 814 O O . GLU A 1 102 ? 1.908 20.759 -4.822 1.00 85.75 102 GLU A O 1
ATOM 819 N N . ARG A 1 103 ? 0.619 19.102 -5.622 1.00 85.25 103 ARG A N 1
ATOM 820 C CA . ARG A 1 103 ? -0.037 18.791 -4.337 1.00 85.25 103 ARG A CA 1
ATOM 821 C C . ARG A 1 103 ? 0.953 18.392 -3.248 1.00 85.25 103 ARG A C 1
ATOM 823 O O . ARG A 1 103 ? 0.727 18.677 -2.073 1.00 85.25 103 ARG A O 1
ATOM 830 N N . LEU A 1 104 ? 2.032 17.711 -3.625 1.00 83.94 104 LEU A N 1
ATOM 831 C CA . LEU A 1 104 ? 3.089 17.316 -2.704 1.00 83.94 104 LEU A CA 1
ATOM 832 C C . LEU A 1 104 ? 4.104 18.437 -2.452 1.00 83.94 104 LEU A C 1
ATOM 834 O O . LEU A 1 104 ? 4.908 18.298 -1.529 1.00 83.94 104 LEU A O 1
ATOM 838 N N . GLY A 1 105 ? 4.064 19.540 -3.204 1.00 84.88 105 GLY A N 1
ATOM 839 C CA . GLY A 1 105 ? 5.068 20.601 -3.134 1.00 84.88 105 GLY A CA 1
ATOM 840 C C . GLY A 1 105 ? 6.443 20.145 -3.627 1.00 84.88 105 GLY A C 1
ATOM 841 O O . GLY A 1 105 ? 7.457 20.635 -3.141 1.00 84.88 105 GLY A O 1
ATOM 842 N N . ILE A 1 106 ? 6.485 19.171 -4.543 1.00 82.81 106 ILE A N 1
ATOM 843 C CA . ILE A 1 106 ? 7.720 18.653 -5.141 1.00 82.81 106 ILE A CA 1
ATOM 844 C C . ILE A 1 106 ? 7.880 19.316 -6.510 1.00 82.81 106 ILE A C 1
ATOM 846 O O . ILE A 1 106 ? 7.044 19.135 -7.391 1.00 82.81 106 ILE A O 1
ATOM 850 N N . THR A 1 107 ? 8.955 20.085 -6.694 1.00 76.62 107 THR A N 1
ATOM 851 C CA . THR A 1 107 ? 9.184 20.891 -7.909 1.00 76.62 107 THR A CA 1
ATOM 852 C C . THR A 1 107 ? 9.364 20.038 -9.169 1.00 76.62 107 THR A C 1
ATOM 854 O O . THR A 1 107 ? 9.045 20.476 -10.272 1.00 76.62 107 THR A O 1
ATOM 857 N N . SER A 1 108 ? 9.889 18.819 -9.038 1.00 81.38 108 SER A N 1
ATOM 858 C CA . SER A 1 108 ? 10.099 17.893 -10.158 1.00 81.38 108 SER A CA 1
ATOM 859 C C . SER A 1 108 ? 10.067 16.445 -9.657 1.00 81.38 108 SER A C 1
ATOM 861 O O . SER A 1 108 ? 11.120 15.824 -9.535 1.00 81.38 108 SER A O 1
ATOM 863 N N . PRO A 1 109 ? 8.885 15.903 -9.299 1.00 83.69 109 PRO A N 1
ATOM 864 C CA . PRO A 1 109 ? 8.807 14.540 -8.794 1.00 83.69 109 PRO A CA 1
ATOM 865 C C . PRO A 1 109 ? 9.169 13.556 -9.903 1.00 83.69 109 PRO A C 1
ATOM 867 O O . PRO A 1 109 ? 8.651 13.637 -11.022 1.00 83.69 109 PRO A O 1
ATOM 870 N N . ARG A 1 110 ? 9.997 12.565 -9.578 1.00 90.69 110 ARG A N 1
ATOM 871 C CA . ARG A 1 110 ? 10.177 11.416 -10.461 1.00 90.69 110 ARG A CA 1
ATOM 872 C C . ARG A 1 110 ? 9.048 10.428 -10.195 1.00 90.69 110 ARG A C 1
ATOM 874 O O . ARG A 1 110 ? 9.112 9.637 -9.256 1.00 90.69 110 ARG A O 1
ATOM 881 N N . LEU A 1 111 ? 7.997 10.501 -11.007 1.00 92.00 111 LEU A N 1
ATOM 882 C CA . LEU A 1 111 ? 6.881 9.558 -10.949 1.00 92.00 111 LEU A CA 1
ATOM 883 C C . LEU A 1 111 ? 7.318 8.214 -11.543 1.00 92.00 111 LEU A C 1
ATOM 885 O O . LEU A 1 111 ? 7.765 8.160 -12.689 1.00 92.00 111 LEU A O 1
ATOM 889 N N . VAL A 1 112 ? 7.203 7.144 -10.759 1.00 94.44 112 VAL A N 1
ATOM 890 C CA . VAL A 1 112 ? 7.567 5.778 -11.159 1.00 94.44 112 VAL A CA 1
ATOM 891 C C . VAL A 1 112 ? 6.358 4.876 -10.966 1.00 94.44 112 VAL A C 1
ATOM 893 O O . VAL A 1 112 ? 5.808 4.814 -9.871 1.00 94.44 112 VAL A O 1
ATOM 896 N N . CYS A 1 113 ? 5.942 4.164 -12.009 1.00 95.00 113 CYS A N 1
ATOM 897 C CA . CYS A 1 113 ? 4.844 3.204 -11.913 1.00 95.00 113 CYS A CA 1
ATOM 898 C C . CYS A 1 113 ? 5.332 1.886 -11.297 1.00 95.00 113 CYS A C 1
ATOM 900 O O . CYS A 1 113 ? 6.284 1.286 -11.780 1.00 95.00 113 CYS A O 1
ATOM 902 N N . CYS A 1 114 ? 4.673 1.414 -10.246 1.00 95.88 114 CYS A N 1
ATOM 903 C CA . CYS A 1 114 ? 4.860 0.087 -9.678 1.00 95.88 114 CYS A CA 1
ATOM 904 C C . CYS A 1 114 ? 4.064 -0.916 -10.517 1.00 95.88 114 CYS A C 1
ATOM 906 O O . CYS A 1 114 ? 2.844 -1.013 -10.373 1.00 95.88 114 CYS A O 1
ATOM 908 N N . THR A 1 115 ? 4.746 -1.602 -11.428 1.00 94.00 115 THR A N 1
ATOM 909 C CA . THR A 1 115 ? 4.141 -2.527 -12.390 1.00 94.00 115 THR A CA 1
ATOM 910 C C . THR A 1 115 ? 5.164 -3.565 -12.837 1.00 94.00 115 THR A C 1
ATOM 912 O O . THR A 1 115 ? 6.341 -3.257 -13.013 1.00 94.00 115 THR A O 1
ATOM 915 N N . ALA A 1 116 ? 4.705 -4.802 -12.981 1.00 90.75 116 ALA A N 1
ATOM 916 C CA . ALA A 1 116 ? 5.421 -5.929 -13.556 1.00 90.75 116 ALA A CA 1
ATOM 917 C C . ALA A 1 116 ? 5.309 -5.958 -15.091 1.00 90.75 116 ALA A C 1
ATOM 919 O O . ALA A 1 116 ? 5.982 -6.758 -15.740 1.00 90.75 116 ALA A O 1
ATOM 920 N N . GLU A 1 117 ? 4.456 -5.115 -15.683 1.00 88.75 117 GLU A N 1
ATOM 921 C CA . GLU A 1 117 ? 4.352 -4.964 -17.130 1.00 88.75 117 GLU A CA 1
ATOM 922 C C . GLU A 1 117 ? 5.451 -4.031 -17.649 1.00 88.75 117 GLU A C 1
ATOM 924 O O . GLU A 1 117 ? 5.732 -2.977 -17.076 1.00 88.75 117 GLU A O 1
ATOM 929 N N . GLU A 1 118 ? 6.074 -4.395 -18.771 1.00 85.62 118 GLU A N 1
ATOM 930 C CA . GLU A 1 118 ? 7.016 -3.498 -19.434 1.00 85.62 118 GLU A CA 1
ATOM 931 C C . GLU A 1 118 ? 6.280 -2.260 -19.954 1.00 85.62 118 GLU A C 1
ATOM 933 O O . GLU A 1 118 ? 5.320 -2.355 -20.723 1.00 85.62 118 GLU A O 1
ATOM 938 N N . THR A 1 119 ? 6.761 -1.077 -19.571 1.00 88.12 119 THR A N 1
ATOM 939 C CA . THR A 1 119 ? 6.181 0.193 -20.020 1.00 88.12 119 THR A CA 1
ATOM 940 C C . THR A 1 119 ? 7.259 1.126 -20.574 1.00 88.12 119 THR A C 1
ATOM 942 O O . THR A 1 119 ? 8.420 1.047 -20.165 1.00 88.12 119 THR A O 1
ATOM 945 N N . PRO A 1 120 ? 6.901 2.055 -21.482 1.00 88.56 120 PRO A N 1
ATOM 946 C CA . PRO A 1 120 ? 7.829 3.076 -21.969 1.00 88.56 120 PRO A CA 1
ATOM 947 C C . PRO A 1 120 ? 8.110 4.182 -20.934 1.00 88.56 120 PRO A C 1
ATOM 949 O O . PRO A 1 120 ? 8.942 5.054 -21.180 1.00 88.56 120 PRO A O 1
ATOM 952 N N . TYR A 1 121 ? 7.404 4.181 -19.801 1.00 88.62 121 TYR A N 1
ATOM 953 C CA . TYR A 1 121 ? 7.558 5.150 -18.721 1.00 88.62 121 TYR A CA 1
ATOM 954 C C . TYR A 1 121 ? 8.477 4.596 -17.625 1.00 88.62 121 TYR A C 1
ATOM 956 O O . TYR A 1 121 ? 8.681 3.385 -17.551 1.00 88.62 121 TYR A O 1
ATOM 964 N N . PRO A 1 122 ? 9.032 5.446 -16.739 1.00 92.44 122 PRO A N 1
ATOM 965 C CA . PRO A 1 122 ? 9.747 4.960 -15.567 1.00 92.44 122 PRO A CA 1
ATOM 966 C C . PRO A 1 122 ? 8.865 4.008 -14.754 1.00 92.44 122 PRO A C 1
ATOM 968 O O . PRO A 1 122 ? 7.782 4.387 -14.303 1.00 92.44 122 PRO A O 1
ATOM 971 N N . TYR A 1 123 ? 9.340 2.783 -14.555 1.00 95.00 123 TYR A N 1
ATOM 972 C CA . TYR A 1 123 ? 8.628 1.766 -13.798 1.00 95.00 123 TYR A CA 1
ATOM 973 C C . TYR A 1 123 ? 9.551 1.046 -12.815 1.00 95.00 123 TYR A C 1
ATOM 975 O O . TYR A 1 123 ? 10.779 1.110 -12.914 1.00 95.00 123 TYR A O 1
ATOM 983 N N . PHE A 1 124 ? 8.932 0.396 -11.841 1.00 95.19 124 PHE A N 1
ATOM 984 C CA . PHE A 1 124 ? 9.553 -0.477 -10.865 1.00 95.19 124 PHE A CA 1
ATOM 985 C C . PHE A 1 124 ? 8.728 -1.760 -10.795 1.00 95.19 124 PHE A C 1
ATOM 987 O O . PHE A 1 124 ? 7.539 -1.708 -10.479 1.00 95.19 124 PHE A O 1
ATOM 994 N N . ASP A 1 125 ? 9.359 -2.896 -11.078 1.00 94.62 125 ASP A N 1
ATOM 995 C CA . ASP A 1 125 ? 8.720 -4.201 -10.937 1.00 94.62 125 ASP A CA 1
ATOM 996 C C . ASP A 1 125 ? 8.698 -4.613 -9.454 1.00 94.62 125 ASP A C 1
ATOM 998 O O . ASP A 1 125 ? 9.771 -4.857 -8.886 1.00 94.62 125 ASP A O 1
ATOM 1002 N N . PRO A 1 126 ? 7.520 -4.736 -8.809 1.00 94.50 126 PRO A N 1
ATOM 1003 C CA . PRO A 1 126 ? 7.436 -5.148 -7.409 1.00 94.50 126 PRO A CA 1
ATOM 1004 C C . PRO A 1 126 ? 8.016 -6.546 -7.160 1.00 94.50 126 PRO A C 1
ATOM 1006 O O . PRO A 1 126 ? 8.469 -6.827 -6.050 1.00 94.50 126 PRO A O 1
ATOM 1009 N N . TRP A 1 127 ? 8.050 -7.423 -8.167 1.00 93.50 127 TRP A N 1
ATOM 1010 C CA . TRP A 1 127 ? 8.618 -8.764 -8.034 1.00 93.50 127 TRP A CA 1
ATOM 1011 C C . TRP A 1 127 ? 10.143 -8.760 -8.002 1.00 93.50 127 TRP A C 1
ATOM 1013 O O . TRP A 1 127 ? 10.731 -9.655 -7.395 1.00 93.50 127 TRP A O 1
ATOM 1023 N N . SER A 1 128 ? 10.787 -7.725 -8.551 1.00 92.75 128 SER A N 1
ATOM 1024 C CA . SER A 1 128 ? 12.242 -7.546 -8.448 1.00 92.75 128 SER A CA 1
ATOM 1025 C C . SER A 1 128 ? 12.720 -7.363 -7.001 1.00 92.75 128 SER A C 1
ATOM 1027 O O . SER A 1 128 ? 13.882 -7.631 -6.687 1.00 92.75 128 SER A O 1
ATOM 1029 N N . ALA A 1 129 ? 11.809 -6.981 -6.099 1.00 92.19 129 ALA A N 1
ATOM 1030 C CA . ALA A 1 129 ? 12.094 -6.753 -4.692 1.00 92.19 129 ALA A CA 1
ATOM 1031 C C . ALA A 1 129 ? 12.279 -8.042 -3.873 1.00 92.19 129 ALA A C 1
ATOM 1033 O O . ALA A 1 129 ? 12.779 -7.984 -2.746 1.00 92.19 129 ALA A O 1
ATOM 1034 N N . ILE A 1 130 ? 11.881 -9.199 -4.415 1.00 90.06 130 ILE A N 1
ATOM 1035 C CA . ILE A 1 130 ? 11.933 -10.494 -3.733 1.00 90.06 130 ILE A CA 1
ATOM 1036 C C . ILE A 1 130 ? 12.632 -11.553 -4.589 1.00 90.06 130 ILE A C 1
ATOM 1038 O O . ILE A 1 130 ? 12.547 -11.578 -5.811 1.00 90.06 130 ILE A O 1
ATOM 1042 N N . THR A 1 131 ? 13.326 -12.491 -3.945 1.00 88.31 131 THR A N 1
ATOM 1043 C CA . THR A 1 131 ? 13.936 -13.621 -4.661 1.00 88.31 131 THR A CA 1
ATOM 1044 C C . THR A 1 131 ? 12.896 -14.702 -4.941 1.00 88.31 131 THR A C 1
ATOM 1046 O O . THR A 1 131 ? 12.452 -15.399 -4.024 1.00 88.31 131 THR A O 1
ATOM 1049 N N . GLN A 1 132 ? 12.558 -14.907 -6.212 1.00 84.69 132 GLN A N 1
ATOM 1050 C CA . GLN A 1 132 ? 11.661 -15.982 -6.627 1.00 84.69 132 GLN A CA 1
ATOM 1051 C C . GLN A 1 132 ? 12.327 -17.359 -6.469 1.00 84.69 132 GLN A C 1
ATOM 1053 O O . GLN A 1 132 ? 13.429 -17.599 -6.961 1.00 84.69 132 GLN A O 1
ATOM 1058 N N . LYS A 1 133 ? 11.644 -18.290 -5.793 1.00 83.44 133 LYS A N 1
ATOM 1059 C CA . LYS A 1 133 ? 12.113 -19.680 -5.643 1.00 83.44 133 LYS A CA 1
ATOM 1060 C C . LYS A 1 133 ? 11.556 -20.626 -6.705 1.00 83.44 133 LYS A C 1
ATOM 1062 O O . LYS A 1 133 ? 12.245 -21.576 -7.063 1.00 83.44 133 LYS A O 1
ATOM 1067 N N . GLN A 1 134 ? 10.331 -20.396 -7.185 1.00 80.56 134 GLN A N 1
ATOM 1068 C CA . GLN A 1 134 ? 9.677 -21.242 -8.188 1.00 80.56 134 GLN A CA 1
ATOM 1069 C C . GLN A 1 134 ? 8.851 -20.389 -9.172 1.00 80.56 134 GLN A C 1
ATOM 1071 O O . GLN A 1 134 ? 8.007 -19.612 -8.722 1.00 80.56 134 GLN A O 1
ATOM 1076 N N . PRO A 1 135 ? 9.087 -20.502 -10.492 1.00 79.25 135 PRO A N 1
ATOM 1077 C CA . PRO A 1 135 ? 8.203 -19.961 -11.524 1.00 79.25 135 PRO A CA 1
ATOM 1078 C C . PRO A 1 135 ? 6.978 -20.863 -11.778 1.00 79.25 135 PRO A C 1
ATOM 1080 O O . PRO A 1 135 ? 7.031 -22.052 -11.452 1.00 79.25 135 PRO A O 1
ATOM 1083 N N . PRO A 1 136 ? 5.899 -20.343 -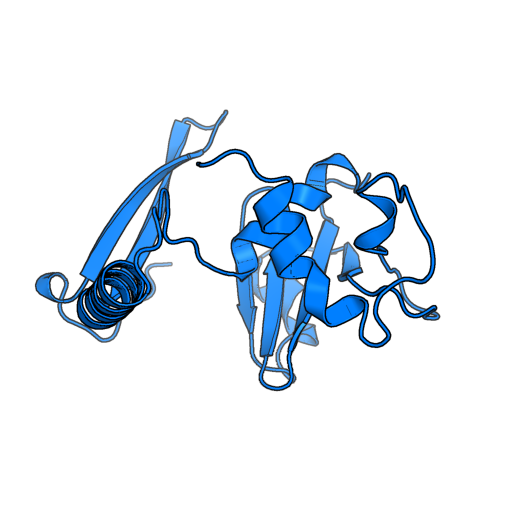12.403 1.00 85.06 136 PRO A N 1
ATOM 1084 C CA . PRO A 1 136 ? 5.7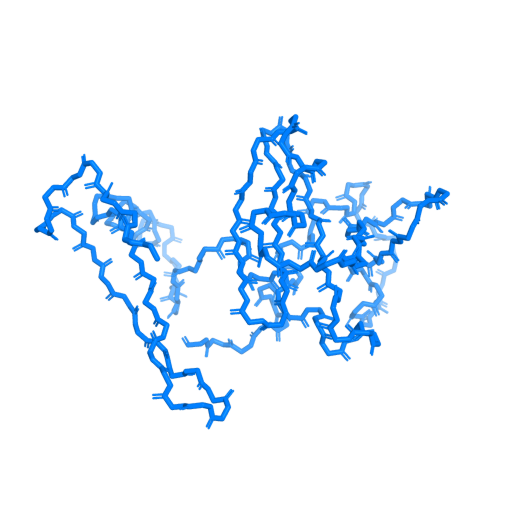27 -18.973 -12.911 1.00 85.06 136 PRO A CA 1
ATOM 1085 C C . PRO A 1 136 ? 5.190 -17.981 -11.862 1.00 85.06 136 PRO A C 1
ATOM 1087 O O . PRO A 1 136 ? 4.686 -18.376 -10.813 1.00 85.06 136 PRO A O 1
ATOM 1090 N N . LEU A 1 137 ? 5.294 -16.681 -12.161 1.00 85.81 137 LEU A N 1
ATOM 1091 C CA . LEU A 1 137 ? 4.618 -15.627 -11.396 1.00 85.81 137 LEU A CA 1
ATOM 1092 C C . LEU A 1 137 ? 3.091 -15.660 -11.622 1.00 85.81 137 LEU A C 1
ATOM 1094 O O . LEU A 1 137 ? 2.637 -16.179 -12.648 1.00 85.81 137 LEU A O 1
ATOM 1098 N N . PRO A 1 138 ? 2.287 -15.107 -10.693 1.00 86.62 138 PRO A N 1
ATOM 1099 C CA . PRO A 1 138 ? 0.856 -14.914 -10.909 1.00 86.62 138 PRO A CA 1
ATOM 1100 C C . PRO A 1 138 ? 0.577 -14.063 -12.155 1.00 86.62 138 PRO A C 1
ATOM 1102 O O . PRO A 1 138 ? 1.293 -13.104 -12.423 1.00 86.62 138 PRO A O 1
ATOM 1105 N N . VAL A 1 139 ? -0.504 -14.377 -12.879 1.00 83.81 139 VAL A N 1
ATOM 1106 C CA . VAL A 1 139 ? -0.879 -13.691 -14.135 1.00 83.81 139 VAL A CA 1
ATOM 1107 C C . VAL A 1 139 ? -1.131 -12.190 -13.934 1.00 83.81 139 VAL A C 1
ATOM 1109 O O . VAL A 1 139 ? -0.775 -11.396 -14.793 1.00 83.81 139 VAL A O 1
ATOM 1112 N N . CYS A 1 140 ? -1.689 -11.786 -12.790 1.00 83.81 140 CYS A N 1
ATOM 1113 C CA . CYS A 1 140 ? -1.914 -10.380 -12.442 1.00 83.81 140 CYS A CA 1
ATOM 1114 C C . CYS A 1 140 ? -0.827 -9.888 -11.477 1.00 83.81 140 CYS A C 1
ATOM 1116 O O . CYS A 1 140 ? -1.121 -9.590 -10.318 1.00 83.81 140 CYS A O 1
ATOM 1118 N N . GLY A 1 141 ? 0.430 -9.873 -11.929 1.00 85.00 141 GLY A N 1
ATOM 1119 C CA . GLY A 1 141 ? 1.595 -9.573 -11.090 1.00 85.00 141 GLY A CA 1
ATOM 1120 C C . GLY A 1 141 ? 1.470 -8.257 -10.314 1.00 85.00 141 GLY A C 1
ATOM 1121 O O . GLY A 1 141 ? 1.781 -8.221 -9.124 1.00 85.00 141 GLY A O 1
ATOM 1122 N N . ASP A 1 142 ? 0.932 -7.218 -10.950 1.00 89.00 142 ASP A N 1
ATOM 1123 C CA . ASP A 1 142 ? 0.761 -5.877 -10.377 1.00 89.00 142 ASP A CA 1
ATOM 1124 C C . ASP A 1 142 ? -0.148 -5.863 -9.150 1.00 89.00 142 ASP A C 1
ATOM 1126 O O . ASP A 1 142 ? 0.093 -5.113 -8.204 1.00 89.00 142 ASP A O 1
ATOM 1130 N N . ALA A 1 143 ? -1.165 -6.729 -9.119 1.00 91.62 143 ALA A N 1
ATOM 1131 C CA . ALA A 1 143 ? -2.121 -6.804 -8.015 1.00 91.62 143 ALA A CA 1
ATOM 1132 C C . ALA A 1 143 ? -1.461 -7.214 -6.685 1.00 91.62 143 ALA A C 1
ATOM 1134 O O . ALA A 1 143 ? -2.035 -7.017 -5.614 1.00 91.62 143 ALA A O 1
ATOM 1135 N N . PHE A 1 144 ? -0.245 -7.767 -6.737 1.00 93.38 144 PHE A N 1
ATOM 1136 C CA . PHE A 1 144 ? 0.511 -8.184 -5.561 1.00 93.38 144 PHE A CA 1
ATOM 1137 C C . PHE A 1 144 ? 1.438 -7.099 -5.008 1.00 93.38 144 PHE A C 1
ATOM 1139 O O . PHE A 1 144 ? 2.022 -7.326 -3.954 1.00 93.38 144 PHE A O 1
ATOM 1146 N N . ALA A 1 145 ? 1.561 -5.923 -5.636 1.00 95.31 145 ALA A N 1
ATOM 1147 C CA . ALA A 1 145 ? 2.490 -4.881 -5.187 1.00 95.31 145 ALA A CA 1
ATOM 1148 C C . ALA A 1 145 ? 2.289 -4.491 -3.711 1.00 95.31 145 ALA A C 1
ATOM 1150 O O . ALA A 1 145 ? 3.245 -4.480 -2.936 1.00 95.31 145 ALA A O 1
ATOM 1151 N N . VAL A 1 146 ? 1.040 -4.245 -3.295 1.00 95.19 146 VAL A N 1
ATOM 1152 C CA . VAL A 1 146 ? 0.707 -3.925 -1.894 1.00 95.19 146 VAL A CA 1
ATOM 1153 C C . VAL A 1 146 ? 1.031 -5.104 -0.973 1.00 95.19 146 VAL A C 1
ATOM 1155 O O . VAL A 1 146 ? 1.623 -4.915 0.086 1.00 95.19 146 VAL A O 1
ATOM 1158 N N . ALA A 1 147 ? 0.703 -6.332 -1.382 1.00 94.25 147 ALA A N 1
ATOM 1159 C CA . ALA A 1 147 ? 0.972 -7.529 -0.587 1.00 94.25 147 ALA A CA 1
ATOM 1160 C C . ALA A 1 147 ? 2.478 -7.787 -0.406 1.00 94.25 147 ALA A C 1
ATOM 1162 O O . ALA A 1 147 ? 2.913 -8.122 0.694 1.00 94.25 147 ALA A O 1
ATOM 1163 N N . ILE A 1 148 ? 3.277 -7.595 -1.459 1.00 95.00 148 ILE A N 1
ATOM 1164 C CA . ILE A 1 148 ? 4.739 -7.699 -1.413 1.00 95.00 148 ILE A CA 1
ATOM 1165 C C . ILE A 1 148 ? 5.304 -6.609 -0.497 1.00 95.00 148 ILE A C 1
ATOM 1167 O O . ILE A 1 148 ? 6.098 -6.917 0.390 1.00 95.00 148 ILE A O 1
ATOM 1171 N N . GLY A 1 149 ? 4.844 -5.363 -0.648 1.00 95.06 149 GLY A N 1
ATOM 1172 C CA . GLY A 1 149 ? 5.258 -4.253 0.209 1.00 95.06 149 GLY A CA 1
ATOM 1173 C C . GLY A 1 149 ? 4.963 -4.513 1.690 1.00 95.06 149 GLY A C 1
ATOM 1174 O O . GLY A 1 149 ? 5.836 -4.330 2.534 1.00 95.06 149 GLY A O 1
ATOM 1175 N N . LEU A 1 150 ? 3.774 -5.038 2.008 1.00 93.25 150 LEU A N 1
ATOM 1176 C CA . LEU A 1 150 ? 3.406 -5.444 3.371 1.00 93.25 150 LEU A CA 1
ATOM 1177 C C . LEU A 1 150 ? 4.272 -6.593 3.902 1.00 93.25 150 LEU A C 1
ATOM 1179 O O . LEU A 1 150 ? 4.627 -6.586 5.074 1.00 93.25 150 LEU A O 1
ATOM 1183 N N . ALA A 1 151 ? 4.609 -7.576 3.064 1.00 92.00 151 ALA A N 1
ATOM 1184 C CA . ALA A 1 151 ? 5.430 -8.718 3.468 1.00 92.00 151 ALA A CA 1
ATOM 1185 C C . ALA A 1 151 ? 6.900 -8.341 3.719 1.00 92.00 151 ALA A C 1
ATOM 1187 O O . ALA A 1 151 ? 7.566 -8.970 4.540 1.00 92.00 151 ALA A O 1
ATOM 1188 N N . MET A 1 152 ? 7.408 -7.339 2.998 1.00 91.62 152 MET A N 1
ATOM 1189 C CA . MET A 1 152 ? 8.754 -6.793 3.185 1.00 91.62 152 MET A CA 1
ATOM 1190 C C . MET A 1 152 ? 8.831 -5.787 4.333 1.00 91.62 152 MET A C 1
ATOM 1192 O O . MET A 1 152 ? 9.887 -5.637 4.949 1.00 91.62 152 MET A O 1
ATOM 1196 N N . GLY A 1 153 ? 7.737 -5.067 4.581 1.00 80.44 153 GLY A N 1
ATOM 1197 C CA . GLY A 1 153 ? 7.645 -4.094 5.654 1.00 80.44 153 GLY A CA 1
ATOM 1198 C C . GLY A 1 153 ? 7.877 -4.750 7.010 1.00 80.44 153 GLY A C 1
ATOM 1199 O O . GLY A 1 153 ? 7.319 -5.800 7.327 1.00 80.44 153 GLY A O 1
ATOM 1200 N N . THR A 1 154 ? 8.689 -4.114 7.847 1.00 67.69 154 THR A N 1
ATOM 1201 C CA . THR A 1 154 ? 8.651 -4.400 9.279 1.00 67.69 154 THR A CA 1
ATOM 1202 C C . THR A 1 154 ? 7.309 -3.919 9.813 1.00 67.69 154 THR A C 1
ATOM 1204 O O . THR A 1 154 ? 6.845 -2.858 9.396 1.00 67.69 154 THR A O 1
ATOM 1207 N N . VAL A 1 155 ? 6.687 -4.676 10.722 1.00 58.12 155 VAL A N 1
ATOM 1208 C CA . VAL A 1 155 ? 5.524 -4.180 11.472 1.00 58.12 155 VAL A CA 1
ATOM 1209 C C . VAL A 1 155 ? 5.949 -2.859 12.112 1.00 58.12 155 VAL A C 1
ATOM 1211 O O . VAL A 1 155 ? 6.868 -2.858 12.933 1.00 58.12 155 VAL A O 1
ATOM 1214 N N . MET A 1 156 ? 5.378 -1.758 11.623 1.00 47.62 156 MET A N 1
ATOM 1215 C CA . MET A 1 156 ? 5.580 -0.421 12.177 1.00 47.62 156 MET A CA 1
ATOM 1216 C C . MET A 1 156 ? 4.855 -0.302 13.510 1.00 47.62 156 MET A C 1
ATOM 1218 O O . MET A 1 156 ? 3.740 -0.866 13.607 1.00 47.62 156 MET A O 1
#

pLDDT: mean 88.26, std 10.28, range [34.81, 98.06]

Foldseek 3Di:
DDPPDPDDPVQKDWDWDADPPVRDIDIDIDGPVVVVVVVVVCVVVVHPDPDDDDLLVLLLLCAVVPDDQLEKEWADDPFWIWIDHNRDTDIDGPVCPVCVCVVVVNPDHQYEYADPDDDPHHYDDLPVVDDDPDDDDDPRSSVCSSVSSVVSDDPD

Secondary structure (DSSP, 8-state):
-----SS-GGGEEEEEEEETTTTEEEEEEEEHHHHHHHHHHHHHTT--------HHHHGGGGGGG---TTEEEEEE-SSEEEEE-SS-EEEEETTTGGGHHHHHT-SS-EEEEE-SS--SS-EE-GGGGS--SSSPPPSSGGGGHHHHHHHHS---

Radius of gyration: 16.86 Å; chains: 1; bounding box: 34×44×41 Å